Protein AF-A0A699XIR1-F1 (afdb_monomer_lite)

Sequence (84 aa):
VKSPSPRGSGERSPRAAASSIHIPSIRPEALTAQAYDIVPTMAAPHGTSINAVCATPNMKYVFTGGTDGYIRKYDWVDTANGKV

pLDDT: mean 82.45, std 16.83, range [39.38, 97.0]

Structure (mmCIF, N/CA/C/O backbone):
data_AF-A0A699XIR1-F1
#
_entry.id   AF-A0A699XIR1-F1
#
loop_
_atom_site.group_PDB
_atom_site.id
_atom_site.type_symbol
_atom_site.label_atom_id
_atom_site.label_alt_id
_atom_site.label_comp_id
_atom_site.label_asym_id
_atom_site.label_entity_id
_atom_site.label_seq_id
_atom_site.pdbx_PDB_ins_code
_atom_site.Cartn_x
_atom_site.Cartn_y
_atom_site.Cartn_z
_atom_site.occupancy
_atom_site.B_iso_or_equiv
_atom_site.auth_seq_id
_atom_site.auth_comp_id
_atom_site.auth_asym_id
_atom_site.auth_atom_id
_atom_site.pdbx_PDB_model_num
ATOM 1 N N . VAL A 1 1 ? 17.255 52.001 -26.443 1.00 48.72 1 VAL A N 1
ATOM 2 C CA . VAL A 1 1 ? 15.891 52.536 -26.223 1.00 48.72 1 VAL A CA 1
ATOM 3 C C . VAL A 1 1 ? 14.977 51.350 -25.927 1.00 48.72 1 VAL A C 1
ATOM 5 O O . VAL A 1 1 ? 14.747 50.557 -26.826 1.00 48.72 1 VAL A O 1
ATOM 8 N N . LYS A 1 2 ? 14.603 51.113 -24.660 1.00 39.38 2 LYS A N 1
ATOM 9 C CA . LYS A 1 2 ? 13.752 49.973 -24.255 1.00 39.38 2 LYS A CA 1
ATOM 10 C C . LYS A 1 2 ? 12.295 50.445 -24.194 1.00 39.38 2 LYS A C 1
ATOM 12 O O . LYS A 1 2 ? 11.995 51.347 -23.421 1.00 39.38 2 LYS A O 1
ATOM 17 N N . SER A 1 3 ? 11.418 49.866 -25.008 1.00 46.28 3 SER A N 1
ATOM 18 C CA . SER A 1 3 ? 9.967 50.084 -24.949 1.00 46.28 3 SER A CA 1
ATOM 19 C C . SER A 1 3 ? 9.371 49.406 -23.703 1.00 46.28 3 SER A C 1
ATOM 21 O O . SER A 1 3 ? 9.728 48.252 -23.449 1.00 46.28 3 SER A O 1
ATOM 23 N N . PRO A 1 4 ? 8.466 50.038 -22.932 1.00 51.50 4 PRO A N 1
ATOM 24 C CA . PRO A 1 4 ? 7.788 49.361 -21.831 1.00 51.50 4 PRO A CA 1
ATOM 25 C C . PRO A 1 4 ? 6.642 48.492 -22.367 1.00 51.50 4 PRO A C 1
ATOM 27 O O . PRO A 1 4 ? 5.851 48.938 -23.196 1.00 51.50 4 PRO A O 1
ATOM 30 N N . SER A 1 5 ? 6.552 47.253 -21.890 1.00 54.66 5 SER A N 1
ATOM 31 C CA . SER A 1 5 ? 5.457 46.323 -22.176 1.00 54.66 5 SER A CA 1
ATOM 32 C C . SER A 1 5 ? 4.152 46.739 -21.469 1.00 54.66 5 SER A C 1
ATOM 34 O O . SER A 1 5 ? 4.204 47.345 -20.393 1.00 54.66 5 SER A O 1
ATOM 36 N N . PRO A 1 6 ? 2.968 46.414 -22.030 1.00 52.88 6 PRO A N 1
ATOM 37 C CA . PRO A 1 6 ? 1.695 46.776 -21.424 1.00 52.88 6 PRO A CA 1
ATOM 38 C C . PRO A 1 6 ? 1.471 45.924 -20.173 1.00 52.88 6 PRO A C 1
ATOM 40 O O . PRO A 1 6 ? 1.488 44.694 -20.230 1.00 52.88 6 PRO 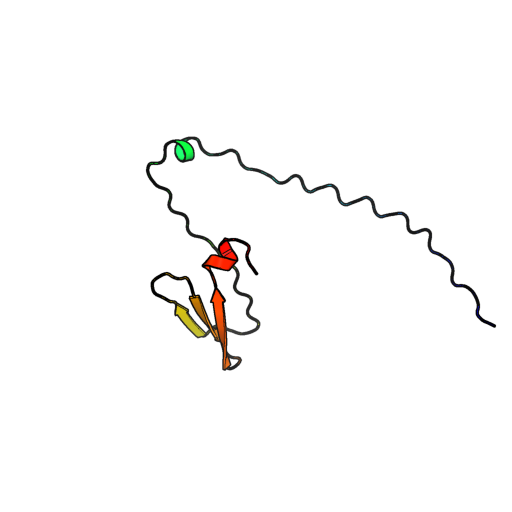A O 1
ATOM 43 N N . ARG A 1 7 ? 1.256 46.575 -19.027 1.00 52.50 7 ARG A N 1
ATOM 44 C CA . ARG A 1 7 ? 0.792 45.898 -17.813 1.00 52.50 7 ARG A CA 1
ATOM 45 C C . ARG A 1 7 ? -0.644 45.449 -18.057 1.00 52.50 7 ARG A C 1
ATOM 47 O O . ARG A 1 7 ? -1.550 46.276 -18.050 1.00 52.50 7 ARG A O 1
ATOM 54 N N . GLY A 1 8 ? -0.835 44.152 -18.291 1.00 52.25 8 GLY A N 1
ATOM 55 C CA . GLY A 1 8 ? -2.163 43.551 -18.292 1.00 52.25 8 GLY A CA 1
ATOM 56 C C . GLY A 1 8 ? -2.852 43.849 -16.962 1.00 52.25 8 GLY A C 1
ATOM 57 O O . GLY A 1 8 ? -2.284 43.601 -15.896 1.00 52.25 8 GLY A O 1
ATOM 58 N N . SER A 1 9 ? -4.059 44.406 -17.022 1.00 53.53 9 SER A N 1
ATOM 59 C CA . SER A 1 9 ? -4.981 44.466 -15.895 1.00 53.53 9 SER A CA 1
ATOM 60 C C . SER A 1 9 ? -5.374 43.033 -15.552 1.00 53.53 9 SER A C 1
ATOM 62 O O . SER A 1 9 ? -6.337 42.492 -16.088 1.00 53.53 9 SER A O 1
ATOM 64 N N . GLY A 1 10 ? -4.559 42.381 -14.722 1.00 48.75 10 GLY A N 1
ATOM 65 C CA . GLY A 1 10 ? -4.864 41.073 -14.169 1.00 48.75 10 GLY A CA 1
ATOM 66 C C . GLY A 1 10 ? -6.062 41.204 -13.244 1.00 48.75 10 GLY A C 1
ATOM 67 O O . GLY A 1 10 ? -5.895 41.383 -12.037 1.00 48.75 10 GLY A O 1
ATOM 68 N N . GLU A 1 11 ? -7.266 41.147 -13.810 1.00 52.72 11 GLU A N 1
ATOM 69 C CA . GLU A 1 11 ? -8.454 40.800 -13.050 1.00 52.72 11 GLU A CA 1
ATOM 70 C C . GLU A 1 11 ? -8.139 39.487 -12.341 1.00 52.72 11 GLU A C 1
ATOM 72 O O . GLU A 1 11 ? -7.837 38.460 -12.954 1.00 52.72 11 GLU A O 1
ATOM 77 N N . ARG A 1 12 ? -8.075 39.564 -11.013 1.00 54.28 12 ARG A N 1
ATOM 78 C CA . ARG A 1 12 ? -7.833 38.410 -10.163 1.00 54.28 12 ARG A CA 1
ATOM 79 C C . ARG A 1 12 ? -8.987 37.452 -10.434 1.00 54.28 12 ARG A C 1
ATOM 81 O O . ARG A 1 12 ? -10.110 37.747 -10.034 1.00 54.28 12 ARG A O 1
ATOM 88 N N . SER A 1 13 ? -8.696 36.351 -11.131 1.00 53.97 13 SER A N 1
ATOM 89 C CA . SER A 1 13 ? -9.637 35.248 -11.336 1.00 53.97 13 SER A CA 1
ATOM 90 C C . SER A 1 13 ? -10.375 34.994 -10.018 1.00 53.97 13 SER A C 1
ATOM 92 O O . SER A 1 13 ? -9.700 34.920 -8.978 1.00 53.97 13 SER A O 1
ATOM 94 N N . PRO A 1 14 ? -11.722 34.961 -10.011 1.00 53.31 14 PRO A N 1
ATOM 95 C CA . PRO A 1 14 ? -12.478 34.801 -8.785 1.00 53.31 14 PRO A CA 1
ATOM 96 C C . PRO A 1 14 ? -11.984 33.523 -8.125 1.00 53.31 14 PRO A C 1
ATOM 98 O O . PRO A 1 14 ? -12.049 32.442 -8.707 1.00 53.31 14 PRO A O 1
ATOM 101 N N . ARG A 1 15 ? -11.395 33.703 -6.937 1.00 55.59 15 ARG A N 1
ATOM 102 C CA . ARG A 1 15 ? -10.902 32.653 -6.049 1.00 55.59 15 ARG A CA 1
ATOM 103 C C . ARG A 1 15 ? -11.877 31.490 -6.144 1.00 55.59 15 ARG A C 1
ATOM 105 O O . ARG A 1 15 ? -13.023 31.654 -5.729 1.00 55.59 15 ARG A O 1
ATOM 112 N N . ALA A 1 16 ? -11.426 30.390 -6.756 1.00 57.53 16 ALA A N 1
ATOM 113 C CA . ALA A 1 16 ? -12.220 29.187 -6.943 1.00 57.53 16 ALA A CA 1
ATOM 114 C C . ALA A 1 16 ? -12.990 28.937 -5.648 1.00 57.53 16 ALA A C 1
ATOM 116 O O . ALA A 1 16 ? -12.377 28.863 -4.576 1.00 57.53 16 ALA A O 1
ATOM 117 N N . ALA A 1 17 ? -14.321 28.958 -5.750 1.00 58.56 17 ALA A N 1
ATOM 118 C CA . ALA A 1 17 ? -15.210 28.720 -4.630 1.00 58.56 17 ALA A CA 1
ATOM 119 C C . ALA A 1 17 ? -14.676 27.500 -3.882 1.00 58.56 17 ALA A C 1
ATOM 121 O O . ALA A 1 17 ? -14.422 26.468 -4.506 1.00 58.56 17 ALA A O 1
ATOM 122 N N . ALA A 1 18 ? -14.412 27.661 -2.582 1.00 62.19 18 ALA A N 1
ATOM 123 C CA . ALA A 1 18 ? -13.976 26.565 -1.738 1.00 62.19 18 ALA A CA 1
ATOM 124 C C . ALA A 1 18 ? -14.934 25.401 -1.992 1.00 62.19 18 ALA A C 1
ATOM 126 O O . ALA A 1 18 ? -16.130 25.524 -1.724 1.00 62.19 18 ALA A O 1
ATOM 127 N N . SER A 1 19 ? -14.428 24.321 -2.593 1.00 64.19 19 SER A N 1
ATOM 128 C CA . SER A 1 19 ? -15.206 23.109 -2.800 1.00 64.19 19 SER A CA 1
ATOM 129 C C . SER A 1 19 ? -15.755 22.729 -1.435 1.00 64.19 19 SER A C 1
ATOM 131 O O . SER A 1 19 ? -14.969 22.482 -0.517 1.00 64.19 19 SER A O 1
ATOM 133 N N . SER A 1 20 ? -17.075 22.762 -1.268 1.00 71.19 20 SER A N 1
ATOM 134 C CA . SER A 1 20 ? -17.711 22.313 -0.038 1.00 71.19 20 SER A CA 1
ATOM 135 C C . SER A 1 20 ? -17.251 20.881 0.199 1.00 71.19 20 SER A C 1
ATOM 137 O O . SER A 1 20 ? -17.629 19.981 -0.554 1.00 71.19 20 SER A O 1
ATOM 139 N N . ILE A 1 21 ? -16.372 20.681 1.180 1.00 77.50 21 ILE A N 1
ATOM 140 C CA . ILE A 1 21 ? -15.913 19.349 1.553 1.00 77.50 21 ILE A CA 1
ATOM 141 C C . ILE A 1 21 ? -17.162 18.609 2.019 1.00 77.50 21 ILE A C 1
ATOM 143 O O . ILE A 1 21 ? -17.780 18.991 3.012 1.00 77.50 21 ILE A O 1
ATOM 147 N N . HIS A 1 22 ? -17.578 17.595 1.264 1.00 82.56 22 HIS A N 1
ATOM 148 C CA . HIS A 1 22 ? -18.666 16.734 1.689 1.00 82.56 22 HIS A CA 1
ATOM 149 C C . HIS A 1 22 ? -18.161 15.885 2.855 1.00 82.56 22 HIS A C 1
ATOM 151 O O . HIS A 1 22 ? -17.340 14.990 2.665 1.00 82.56 22 HIS A O 1
ATOM 157 N N . ILE A 1 23 ? -18.630 16.197 4.062 1.00 82.69 23 ILE A N 1
ATOM 158 C CA . ILE A 1 23 ? -18.373 15.394 5.255 1.00 82.69 23 ILE A CA 1
ATOM 159 C C . ILE A 1 23 ? -19.598 14.491 5.443 1.00 82.69 23 ILE A C 1
ATOM 161 O O . ILE A 1 23 ? -20.674 15.006 5.762 1.00 82.69 23 ILE A O 1
ATOM 165 N N . PRO A 1 24 ? -19.486 13.173 5.211 1.00 84.94 24 PRO A N 1
ATOM 166 C CA . PRO A 1 24 ? -20.605 12.265 5.410 1.00 84.94 24 PRO A CA 1
ATOM 167 C C . PRO A 1 24 ? -20.973 12.197 6.897 1.00 84.94 24 PRO A C 1
ATOM 169 O O . PRO A 1 24 ? -20.105 12.226 7.771 1.00 84.94 24 PRO A O 1
ATOM 172 N N . SER A 1 25 ? -22.269 12.081 7.195 1.00 89.75 25 SER A N 1
ATOM 173 C CA . SER A 1 25 ? -22.726 11.840 8.564 1.00 89.75 25 SER A CA 1
ATOM 174 C C . SER A 1 25 ? -22.207 10.492 9.063 1.00 89.75 25 SER A C 1
ATOM 176 O O . SER A 1 25 ? -22.307 9.485 8.355 1.00 89.75 25 SER A O 1
ATOM 178 N N . ILE A 1 26 ? -21.694 10.462 10.292 1.00 91.19 26 ILE A N 1
ATOM 179 C CA . ILE A 1 26 ? -21.234 9.228 10.935 1.00 91.19 26 ILE A CA 1
ATOM 180 C C . ILE A 1 26 ? -22.429 8.285 11.103 1.00 91.19 26 ILE A C 1
ATOM 182 O O . ILE A 1 26 ? -23.499 8.693 11.556 1.00 91.19 26 ILE A O 1
ATOM 186 N N . ARG A 1 27 ? -22.247 7.016 10.732 1.00 91.50 27 ARG A N 1
ATOM 187 C CA . ARG A 1 27 ? -23.256 5.972 10.939 1.00 91.50 27 ARG A CA 1
ATOM 188 C C . ARG A 1 27 ? -23.401 5.689 12.445 1.00 91.50 27 ARG A C 1
ATOM 190 O O . ARG A 1 27 ? -22.368 5.520 13.091 1.00 91.50 27 ARG A O 1
ATOM 197 N N . PRO A 1 28 ? -24.612 5.615 13.028 1.00 93.44 28 PRO A N 1
ATOM 198 C CA . PRO A 1 28 ? -24.779 5.384 14.467 1.00 93.44 28 PRO A CA 1
ATOM 199 C C . PRO A 1 28 ? -24.098 4.105 14.970 1.00 93.44 28 PRO A C 1
ATOM 201 O O . PRO A 1 28 ? -23.529 4.102 16.059 1.00 93.44 28 PRO A O 1
ATOM 204 N N . GLU A 1 29 ? -24.074 3.045 14.157 1.00 92.25 29 GLU A N 1
ATOM 205 C CA . GLU A 1 29 ? -23.419 1.775 14.491 1.00 92.25 29 GLU A CA 1
ATOM 206 C C . GLU A 1 29 ? -21.907 1.948 14.660 1.00 92.25 29 GLU A C 1
ATOM 208 O O . GLU A 1 29 ? -21.283 1.247 15.453 1.00 92.25 29 GLU A O 1
ATOM 213 N N . ALA A 1 30 ? -21.321 2.923 13.958 1.00 91.12 30 ALA A N 1
ATOM 214 C CA . ALA A 1 30 ? -19.922 3.279 14.104 1.00 91.12 30 ALA A CA 1
ATOM 215 C C . ALA A 1 30 ? -19.632 4.010 15.421 1.00 91.12 30 ALA A C 1
ATOM 217 O O . ALA A 1 30 ? -18.467 4.196 15.716 1.00 91.12 30 ALA A O 1
ATOM 218 N N . LEU A 1 31 ? -20.618 4.431 16.219 1.00 92.56 31 LEU A N 1
ATOM 219 C CA . LEU A 1 31 ? -20.382 4.999 17.558 1.00 92.56 31 LEU A CA 1
ATOM 220 C C . LEU A 1 31 ? -20.440 3.932 18.658 1.00 92.56 31 LEU A C 1
ATOM 222 O O . LEU A 1 31 ? -19.836 4.096 19.713 1.00 92.56 31 LEU A O 1
ATOM 226 N N . THR A 1 32 ? -21.169 2.842 18.412 1.00 95.19 32 THR A N 1
ATOM 227 C CA . THR A 1 32 ? -21.376 1.741 19.365 1.00 95.19 32 THR A CA 1
ATOM 228 C C . THR A 1 32 ? -20.532 0.503 19.052 1.00 95.19 32 THR A C 1
ATOM 230 O O . THR A 1 32 ? -20.663 -0.519 19.729 1.00 95.19 32 THR A O 1
ATOM 233 N N . ALA A 1 33 ? -19.708 0.555 18.003 1.00 94.81 33 ALA A N 1
ATOM 234 C CA . ALA A 1 33 ? -18.891 -0.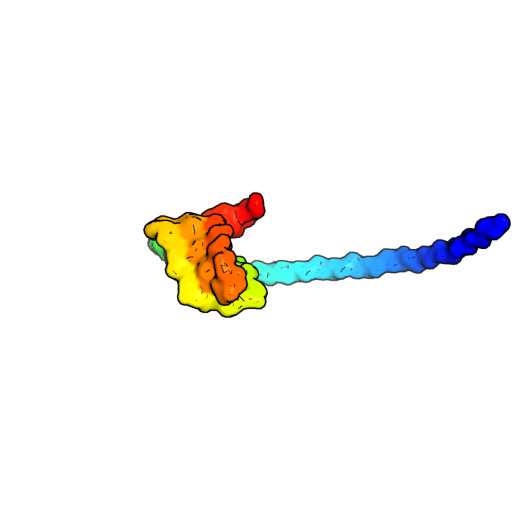567 17.561 1.00 94.81 33 ALA A CA 1
ATOM 235 C C . ALA A 1 33 ? -17.875 -0.981 18.639 1.00 94.81 33 ALA A C 1
ATOM 237 O O . ALA A 1 33 ? -17.204 -0.145 19.237 1.00 94.81 33 ALA A O 1
ATOM 238 N N . GLN A 1 34 ? -17.741 -2.291 18.862 1.00 96.38 34 GLN A N 1
ATOM 239 C CA . GLN A 1 34 ? -16.737 -2.844 19.784 1.00 96.38 34 GLN A CA 1
ATOM 240 C C . GLN A 1 34 ? -15.323 -2.828 19.187 1.00 96.38 34 GLN A C 1
ATOM 242 O O . GLN A 1 34 ? -14.337 -2.780 19.916 1.00 96.38 34 GLN A O 1
ATOM 247 N N . ALA A 1 35 ? -15.223 -2.882 17.858 1.00 95.06 35 ALA A N 1
ATOM 248 C CA . ALA A 1 35 ? -13.976 -2.821 17.113 1.00 95.06 35 ALA A CA 1
ATOM 249 C C . ALA A 1 35 ? -14.233 -2.229 15.723 1.00 95.06 35 ALA A C 1
ATOM 251 O O . ALA A 1 35 ? -15.346 -2.318 15.200 1.00 95.06 35 ALA A O 1
ATOM 252 N N . TYR A 1 36 ? -13.185 -1.672 15.120 1.00 91.62 36 TYR A N 1
ATOM 253 C CA . TYR A 1 36 ? -13.198 -1.193 13.742 1.00 91.62 36 TYR A CA 1
ATOM 254 C C . TYR A 1 36 ? -12.166 -1.965 12.937 1.00 91.62 36 TYR A C 1
ATOM 256 O O . TYR A 1 36 ? -11.042 -2.161 13.399 1.00 91.62 36 TYR A O 1
ATOM 264 N N . ASP A 1 37 ? -12.546 -2.352 11.726 1.00 90.88 37 ASP A N 1
ATOM 265 C CA . ASP A 1 37 ? -11.603 -2.794 10.709 1.00 90.88 37 ASP A CA 1
ATOM 266 C C . ASP A 1 37 ? -11.308 -1.612 9.782 1.00 90.88 37 ASP A C 1
ATOM 268 O O . ASP A 1 37 ? -12.218 -1.031 9.184 1.00 90.88 37 ASP A O 1
ATOM 272 N N . ILE A 1 38 ? -10.040 -1.209 9.718 1.00 85.56 38 ILE A N 1
ATOM 273 C CA . ILE A 1 38 ? -9.578 -0.089 8.900 1.00 85.56 38 ILE A CA 1
ATOM 274 C C . ILE A 1 38 ? -8.534 -0.638 7.937 1.00 85.56 38 ILE A C 1
ATOM 276 O O . ILE A 1 38 ? -7.409 -0.937 8.334 1.00 85.56 38 ILE A O 1
ATOM 280 N N . VAL A 1 39 ? -8.901 -0.716 6.658 1.00 88.06 39 VAL A N 1
ATOM 281 C CA . VAL A 1 39 ? -8.013 -1.153 5.576 1.00 88.06 39 VAL A CA 1
ATOM 282 C C . VAL A 1 39 ? -7.592 0.077 4.762 1.00 88.06 39 VAL A C 1
ATOM 284 O O . VAL A 1 39 ? -8.311 0.482 3.842 1.00 88.06 39 VAL A O 1
ATOM 287 N N . PRO A 1 40 ? -6.471 0.742 5.103 1.00 83.81 40 PRO A N 1
ATOM 288 C CA . PRO A 1 40 ? -6.017 1.911 4.362 1.00 83.81 40 PRO A CA 1
ATOM 289 C C . PRO A 1 40 ? -5.678 1.533 2.917 1.00 83.81 40 PRO A C 1
ATOM 291 O O . PRO A 1 40 ? -5.061 0.504 2.651 1.00 83.81 40 PRO A O 1
ATOM 294 N N . THR A 1 41 ? -6.070 2.389 1.973 1.00 88.06 41 THR A N 1
ATOM 295 C CA . THR A 1 41 ? -5.730 2.246 0.552 1.00 88.06 41 THR A CA 1
ATOM 296 C C . THR A 1 41 ? -4.778 3.360 0.155 1.00 88.06 41 THR A C 1
ATOM 298 O O . THR A 1 41 ? -5.045 4.534 0.406 1.00 88.06 41 THR A O 1
ATOM 301 N N . MET A 1 42 ? -3.656 2.995 -0.457 1.00 86.56 42 MET A N 1
ATOM 302 C CA . MET A 1 42 ? -2.552 3.909 -0.731 1.00 86.56 42 MET A CA 1
ATOM 303 C C . MET A 1 42 ? -2.139 3.801 -2.192 1.00 86.56 42 MET A C 1
ATOM 305 O O . MET A 1 42 ? -2.032 2.700 -2.731 1.00 86.56 42 MET A O 1
ATOM 309 N N . ALA A 1 43 ? -1.888 4.940 -2.834 1.00 89.06 43 ALA A N 1
ATOM 310 C CA . ALA A 1 43 ? -1.386 4.967 -4.200 1.00 89.06 43 ALA A CA 1
ATOM 311 C C . ALA A 1 43 ? 0.147 4.880 -4.203 1.00 89.06 43 ALA A C 1
ATOM 313 O O . ALA A 1 43 ? 0.817 5.683 -3.556 1.00 89.06 43 ALA A O 1
ATOM 314 N N . ALA A 1 44 ? 0.697 3.936 -4.966 1.00 89.12 44 ALA A N 1
ATOM 315 C CA . ALA A 1 44 ? 2.131 3.806 -5.21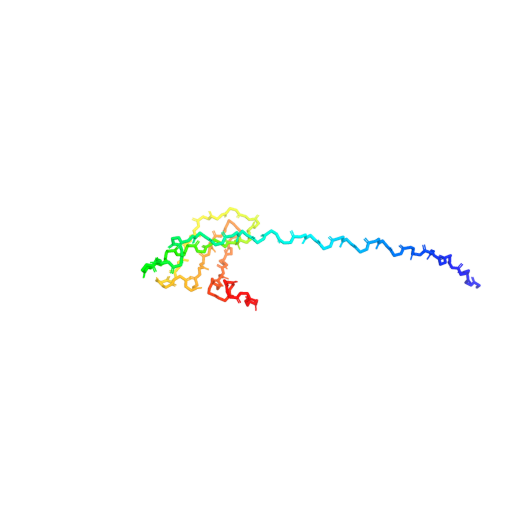4 1.00 89.12 44 ALA A CA 1
ATOM 316 C C . ALA A 1 44 ? 2.424 4.160 -6.685 1.00 89.12 44 ALA A C 1
ATOM 318 O O . ALA A 1 44 ? 2.150 3.348 -7.570 1.00 89.12 44 ALA A O 1
ATOM 319 N N . PRO A 1 45 ? 2.940 5.367 -6.987 1.00 88.12 45 PRO A N 1
ATOM 320 C CA . PRO A 1 45 ? 3.197 5.778 -8.363 1.00 88.12 45 PRO A CA 1
ATOM 321 C C . PRO A 1 45 ? 4.268 4.911 -9.032 1.00 88.12 45 PRO A C 1
ATOM 323 O O . PRO A 1 45 ? 5.374 4.760 -8.507 1.00 88.12 45 PRO A O 1
ATOM 326 N N . HIS A 1 46 ? 3.942 4.385 -10.212 1.00 93.31 46 HIS A N 1
ATOM 327 C CA . HIS A 1 46 ? 4.824 3.573 -11.045 1.00 93.31 46 HIS A CA 1
ATOM 328 C C . HIS A 1 46 ? 4.724 4.000 -12.510 1.00 93.31 46 HIS A C 1
ATOM 330 O O . HIS A 1 46 ? 3.630 4.213 -13.024 1.00 93.31 46 HIS A O 1
ATOM 336 N N . GLY A 1 47 ? 5.873 4.100 -13.184 1.00 93.06 47 GLY A N 1
ATOM 337 C CA . GLY A 1 47 ? 5.952 4.345 -14.631 1.00 93.06 47 GLY A CA 1
ATOM 338 C C . GLY A 1 47 ? 6.127 3.074 -15.469 1.00 93.06 47 GLY A C 1
ATOM 339 O O . GLY A 1 47 ? 6.191 3.152 -16.690 1.00 93.06 47 GLY A O 1
ATOM 340 N N . THR A 1 48 ? 6.242 1.911 -14.825 1.00 94.94 48 THR A N 1
ATOM 341 C CA . THR A 1 48 ? 6.500 0.612 -15.460 1.00 94.94 48 THR A CA 1
ATOM 342 C C . THR A 1 48 ? 5.686 -0.493 -14.790 1.00 94.94 48 THR A C 1
ATOM 344 O O . THR A 1 48 ? 5.236 -0.332 -13.652 1.00 94.94 48 THR A O 1
ATOM 347 N N . SER A 1 49 ? 5.510 -1.627 -15.478 1.00 95.88 49 SER A N 1
ATOM 348 C CA . SER A 1 49 ? 4.841 -2.805 -14.912 1.00 95.88 49 SER A CA 1
ATOM 349 C C . SER A 1 49 ? 5.566 -3.317 -13.666 1.00 95.88 49 SER A C 1
ATOM 351 O O . SER A 1 49 ? 6.792 -3.479 -13.681 1.00 95.88 49 SER A O 1
ATOM 353 N N . ILE A 1 50 ? 4.790 -3.585 -12.612 1.00 96.56 50 ILE A N 1
ATOM 354 C CA . ILE A 1 50 ? 5.248 -4.190 -11.356 1.00 96.56 50 ILE A CA 1
ATOM 355 C C . ILE A 1 50 ? 5.194 -5.710 -11.497 1.00 96.56 50 ILE A C 1
ATOM 357 O O . ILE A 1 50 ? 4.132 -6.262 -11.771 1.00 96.56 50 ILE A O 1
ATOM 361 N N . ASN A 1 51 ? 6.324 -6.375 -11.254 1.00 95.88 51 ASN A N 1
ATOM 362 C CA . ASN A 1 51 ? 6.448 -7.833 -11.377 1.00 95.88 51 ASN A CA 1
ATOM 363 C C . ASN A 1 51 ? 6.705 -8.529 -10.032 1.00 95.88 51 ASN A C 1
ATOM 365 O O . ASN A 1 51 ? 6.577 -9.745 -9.932 1.00 95.88 51 ASN A O 1
ATOM 369 N N . ALA A 1 52 ? 7.087 -7.775 -8.998 1.00 96.19 52 ALA A N 1
ATOM 370 C CA . ALA A 1 52 ? 7.377 -8.311 -7.675 1.00 96.19 52 ALA A CA 1
ATOM 371 C C . ALA A 1 52 ? 6.957 -7.332 -6.577 1.00 96.19 52 ALA A C 1
ATOM 373 O O . ALA A 1 52 ? 7.099 -6.117 -6.728 1.00 96.19 52 ALA A O 1
ATOM 374 N N . VAL A 1 53 ? 6.491 -7.885 -5.457 1.00 95.88 53 VAL A N 1
ATOM 375 C CA . VAL A 1 53 ? 6.159 -7.169 -4.222 1.00 95.88 53 VAL A CA 1
ATOM 376 C C . VAL A 1 53 ? 6.703 -7.957 -3.038 1.00 95.88 53 VAL A C 1
ATOM 378 O O . VAL A 1 53 ? 6.593 -9.181 -2.998 1.00 95.88 53 VAL A O 1
ATOM 381 N N . CYS A 1 54 ? 7.251 -7.255 -2.052 1.00 96.88 54 CYS A N 1
ATOM 382 C CA . CYS A 1 54 ? 7.474 -7.806 -0.721 1.00 96.88 54 CYS A CA 1
ATOM 383 C C . CYS A 1 54 ? 7.235 -6.734 0.347 1.00 96.88 54 CYS A C 1
ATOM 385 O O . CYS A 1 54 ? 7.269 -5.536 0.066 1.00 96.88 54 CYS A O 1
ATOM 387 N N . ALA A 1 55 ? 6.968 -7.157 1.578 1.00 96.00 55 ALA A N 1
ATOM 388 C CA . ALA A 1 55 ? 6.693 -6.255 2.686 1.00 96.00 55 ALA A CA 1
ATOM 389 C C . ALA A 1 55 ? 7.276 -6.801 3.989 1.00 96.00 55 ALA A C 1
ATOM 391 O O . ALA A 1 55 ? 7.497 -8.006 4.132 1.00 96.00 55 ALA A O 1
ATOM 392 N N . THR A 1 56 ? 7.510 -5.915 4.954 1.00 96.19 56 THR A N 1
ATOM 393 C CA . THR A 1 56 ? 7.788 -6.337 6.330 1.00 96.19 56 THR A CA 1
ATOM 394 C C . THR A 1 56 ? 6.528 -6.953 6.958 1.00 96.19 56 THR A C 1
ATOM 396 O O . THR A 1 56 ? 5.422 -6.579 6.571 1.00 96.19 56 THR A O 1
ATOM 399 N N . PRO A 1 57 ? 6.635 -7.853 7.957 1.00 94.69 57 PRO A N 1
ATOM 400 C CA . PRO A 1 57 ? 5.461 -8.496 8.569 1.00 94.69 57 PRO A CA 1
ATOM 401 C C . PRO A 1 57 ? 4.426 -7.518 9.141 1.00 94.69 57 PRO A C 1
ATOM 403 O O . PRO A 1 57 ? 3.240 -7.817 9.196 1.00 94.69 57 PRO A O 1
ATOM 406 N N . ASN A 1 58 ? 4.880 -6.334 9.554 1.00 91.38 58 ASN A N 1
ATOM 407 C CA . ASN A 1 58 ? 4.042 -5.251 10.063 1.00 91.38 58 ASN A CA 1
ATOM 408 C C . ASN A 1 58 ? 3.582 -4.256 8.980 1.00 91.38 58 ASN A C 1
ATOM 410 O O . ASN A 1 58 ? 3.052 -3.207 9.329 1.00 91.38 58 ASN A O 1
ATOM 414 N N . MET A 1 59 ? 3.854 -4.522 7.697 1.00 89.75 59 MET A N 1
ATOM 415 C CA . MET A 1 59 ? 3.525 -3.666 6.548 1.00 89.75 59 MET A CA 1
ATOM 416 C C . MET A 1 59 ? 4.061 -2.224 6.623 1.00 89.75 59 MET A C 1
ATOM 418 O O . MET A 1 59 ? 3.640 -1.376 5.843 1.00 89.75 59 MET A O 1
ATOM 422 N N . LYS A 1 60 ? 5.015 -1.921 7.520 1.00 92.56 60 LYS A N 1
ATOM 423 C CA . LYS A 1 60 ? 5.618 -0.582 7.608 1.00 92.56 60 LYS A CA 1
ATOM 424 C C . LYS A 1 60 ? 6.333 -0.216 6.311 1.00 92.56 60 LYS A C 1
ATOM 426 O O . LYS A 1 60 ? 6.146 0.879 5.787 1.00 92.56 60 LYS A O 1
ATOM 431 N N . TYR A 1 61 ? 7.161 -1.136 5.822 1.00 94.12 61 TYR A N 1
ATOM 432 C CA . TYR A 1 61 ? 7.876 -0.970 4.568 1.00 94.12 61 TYR A CA 1
A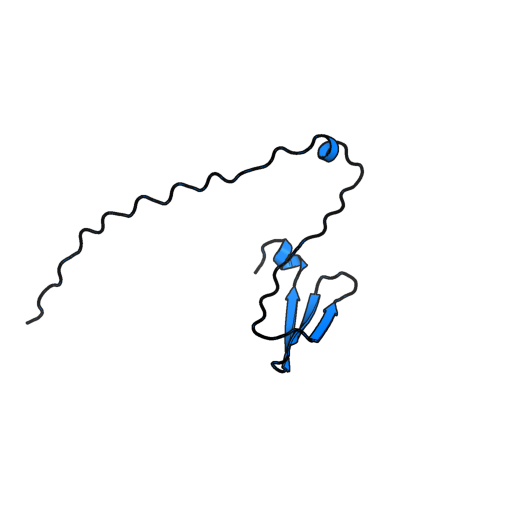TOM 433 C C . TYR A 1 61 ? 7.342 -1.940 3.532 1.00 94.12 61 TYR A C 1
ATOM 435 O O . TYR A 1 61 ? 7.292 -3.149 3.770 1.00 94.12 61 TYR A O 1
ATOM 443 N N . VAL A 1 62 ? 7.012 -1.395 2.368 1.00 94.75 62 VAL A N 1
ATOM 444 C CA . VAL A 1 62 ? 6.625 -2.164 1.188 1.00 94.75 62 VAL A CA 1
ATOM 445 C C . VAL A 1 62 ? 7.605 -1.873 0.070 1.00 94.75 62 VAL A C 1
ATOM 447 O O . VAL A 1 62 ? 7.987 -0.724 -0.164 1.00 94.75 62 VAL A O 1
ATOM 450 N N . PHE A 1 63 ? 8.018 -2.930 -0.615 1.00 96.00 63 PHE A N 1
ATOM 451 C CA . PHE A 1 63 ? 8.948 -2.876 -1.723 1.00 96.00 63 PHE A CA 1
ATOM 452 C C . PHE A 1 63 ? 8.288 -3.407 -2.984 1.00 96.00 63 PHE A C 1
ATOM 454 O O . PHE A 1 63 ? 7.557 -4.397 -2.956 1.00 96.00 63 PHE A O 1
ATOM 461 N N . THR A 1 64 ? 8.582 -2.758 -4.102 1.00 96.75 64 THR A N 1
ATOM 462 C CA . THR A 1 64 ? 8.105 -3.159 -5.428 1.00 96.75 64 THR A CA 1
ATOM 463 C C . THR A 1 64 ? 9.283 -3.268 -6.386 1.00 96.75 64 THR A C 1
ATOM 465 O O . THR A 1 64 ? 10.218 -2.467 -6.317 1.00 96.75 64 THR A O 1
ATOM 468 N N . GLY A 1 65 ? 9.237 -4.255 -7.280 1.00 97.00 65 GLY A N 1
ATOM 469 C CA . GLY A 1 65 ? 10.180 -4.423 -8.384 1.00 97.00 65 GLY A CA 1
ATOM 470 C C . GLY A 1 65 ? 9.501 -4.140 -9.722 1.00 97.00 65 GLY A C 1
ATOM 471 O O . GLY A 1 65 ? 8.492 -4.774 -10.049 1.00 97.00 65 GLY A O 1
ATOM 472 N N . GLY A 1 66 ? 10.045 -3.182 -10.476 1.00 95.69 66 GLY A N 1
ATOM 473 C CA . GLY A 1 66 ? 9.556 -2.799 -11.801 1.00 95.69 66 GLY A CA 1
ATOM 474 C C . GLY A 1 66 ? 10.342 -3.436 -12.948 1.00 95.69 66 GLY A C 1
ATOM 475 O O . GLY A 1 66 ? 11.450 -3.942 -12.773 1.00 95.69 66 GLY A O 1
ATOM 476 N N . THR A 1 67 ? 9.788 -3.355 -14.157 1.00 96.81 67 THR A N 1
ATOM 477 C CA . THR A 1 67 ? 10.484 -3.776 -15.395 1.00 96.81 67 THR A CA 1
ATOM 478 C C . THR A 1 67 ? 11.672 -2.862 -15.739 1.00 96.81 67 THR A C 1
ATOM 480 O O . THR A 1 67 ? 12.560 -3.249 -16.488 1.00 96.81 67 THR A O 1
ATOM 483 N N . ASP A 1 68 ? 11.729 -1.668 -15.143 1.00 94.44 68 ASP A N 1
ATOM 484 C CA . ASP A 1 68 ? 12.877 -0.754 -15.220 1.00 94.44 68 ASP A CA 1
ATOM 485 C C . ASP A 1 68 ? 14.114 -1.221 -14.432 1.00 94.44 68 ASP A C 1
ATOM 487 O O . ASP A 1 68 ? 15.152 -0.566 -14.491 1.00 94.44 68 ASP A O 1
ATOM 491 N N . GLY A 1 69 ? 14.021 -2.334 -13.698 1.00 93.94 69 GLY A N 1
ATOM 492 C CA . GLY A 1 69 ? 15.128 -2.885 -12.916 1.00 93.94 69 GLY A CA 1
ATOM 493 C C . GLY A 1 69 ? 15.351 -2.196 -11.568 1.00 93.94 69 GLY A C 1
ATOM 494 O O . GLY A 1 69 ? 16.291 -2.552 -10.858 1.00 93.94 69 GLY A O 1
ATOM 495 N N . TYR A 1 70 ? 14.496 -1.245 -11.179 1.00 94.75 70 TYR A N 1
ATOM 496 C CA . TYR A 1 70 ? 14.586 -0.580 -9.882 1.00 94.75 70 TYR A CA 1
ATOM 497 C C . TYR A 1 70 ? 13.686 -1.234 -8.833 1.00 94.75 70 TYR A C 1
ATOM 499 O O . TYR A 1 70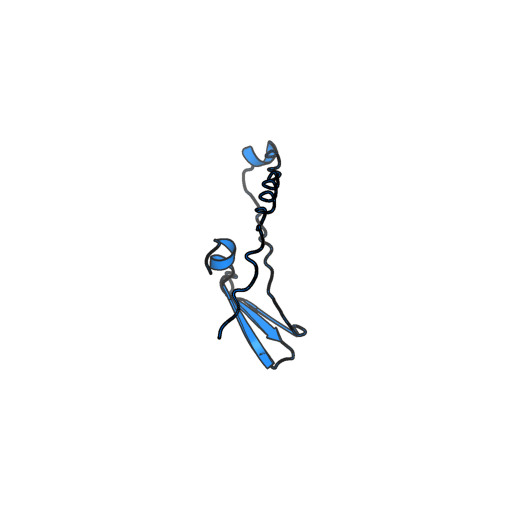 ? 12.561 -1.662 -9.111 1.00 94.75 70 TYR A O 1
ATOM 507 N N . ILE A 1 71 ? 14.174 -1.222 -7.590 1.00 95.94 71 ILE A N 1
ATOM 508 C CA . ILE A 1 71 ? 13.385 -1.525 -6.396 1.00 95.94 71 ILE A CA 1
ATOM 509 C C . ILE A 1 71 ? 12.991 -0.207 -5.737 1.00 95.94 71 ILE A C 1
ATOM 511 O O . ILE A 1 71 ? 13.847 0.631 -5.446 1.00 95.94 71 ILE A O 1
ATOM 515 N N . ARG A 1 72 ? 11.699 -0.026 -5.476 1.00 94.75 72 ARG A N 1
ATOM 516 C CA . ARG A 1 72 ? 11.170 1.155 -4.781 1.00 94.75 72 ARG A CA 1
ATOM 517 C C . ARG A 1 72 ? 10.717 0.766 -3.388 1.00 94.75 72 ARG A C 1
ATOM 519 O O . ARG A 1 72 ? 10.095 -0.279 -3.229 1.00 94.75 72 ARG A O 1
ATOM 526 N N . LYS A 1 73 ? 11.023 1.612 -2.403 1.00 94.75 73 LYS A N 1
ATOM 527 C CA . LYS A 1 73 ? 10.618 1.456 -1.001 1.00 94.75 73 LYS A CA 1
ATOM 528 C C . LYS A 1 73 ? 9.565 2.504 -0.657 1.00 94.75 73 LYS A C 1
ATOM 530 O O . LYS A 1 73 ? 9.807 3.690 -0.864 1.00 94.75 73 LYS A O 1
ATOM 535 N N . TYR A 1 74 ? 8.468 2.067 -0.058 1.00 93.31 74 TYR A N 1
ATOM 536 C CA . TYR A 1 74 ? 7.396 2.914 0.452 1.00 93.31 74 TYR A CA 1
ATOM 537 C C . TYR A 1 74 ? 7.302 2.770 1.974 1.00 93.31 74 TYR A C 1
ATOM 539 O O . TYR A 1 74 ? 7.303 1.644 2.474 1.00 93.31 74 TYR A O 1
ATOM 547 N N . ASP A 1 75 ? 7.230 3.889 2.702 1.00 93.19 75 ASP A N 1
ATOM 548 C CA . ASP A 1 75 ? 6.859 3.896 4.124 1.00 93.19 75 ASP A CA 1
ATOM 549 C C . ASP A 1 75 ? 5.350 4.110 4.226 1.00 93.19 75 ASP A C 1
ATOM 551 O O . ASP A 1 75 ? 4.841 5.220 4.043 1.00 93.19 75 ASP A O 1
ATOM 555 N N . TRP A 1 76 ? 4.620 3.020 4.440 1.00 89.75 76 TRP A N 1
ATOM 556 C CA . TRP A 1 76 ? 3.165 3.072 4.460 1.00 89.75 76 TRP A CA 1
ATOM 557 C C . TRP A 1 76 ? 2.620 3.745 5.719 1.00 89.75 76 TRP A C 1
ATOM 559 O O . TRP A 1 76 ? 1.600 4.429 5.669 1.00 89.75 76 TRP A O 1
ATOM 569 N N . VAL A 1 77 ? 3.317 3.607 6.845 1.00 90.12 77 VAL A N 1
ATOM 570 C CA . VAL A 1 77 ? 2.875 4.189 8.115 1.00 90.12 77 VAL A CA 1
ATOM 571 C C . VAL A 1 77 ? 3.000 5.703 8.067 1.00 90.12 77 VAL A C 1
ATOM 573 O O . VAL A 1 77 ? 2.053 6.409 8.409 1.00 90.12 77 VAL A O 1
ATOM 576 N N . ASP A 1 78 ? 4.140 6.222 7.623 1.00 90.94 78 ASP A N 1
ATOM 577 C CA . ASP A 1 78 ? 4.342 7.667 7.555 1.00 90.94 78 ASP A CA 1
ATOM 578 C C . ASP A 1 78 ? 3.451 8.304 6.477 1.00 90.94 78 ASP A C 1
ATOM 580 O O . ASP A 1 78 ? 2.807 9.318 6.754 1.00 90.94 78 ASP A O 1
ATOM 584 N N . THR A 1 79 ? 3.275 7.644 5.326 1.00 87.56 79 THR A N 1
ATOM 585 C CA . THR A 1 79 ? 2.344 8.099 4.278 1.00 87.56 79 THR A CA 1
ATOM 586 C C . THR A 1 79 ? 0.897 8.165 4.785 1.00 87.56 79 THR A C 1
ATOM 588 O O . THR A 1 79 ? 0.210 9.158 4.551 1.00 87.56 79 THR A O 1
ATOM 591 N N . ALA A 1 80 ? 0.419 7.146 5.513 1.00 87.31 80 ALA A N 1
ATOM 592 C CA . ALA A 1 80 ? -0.93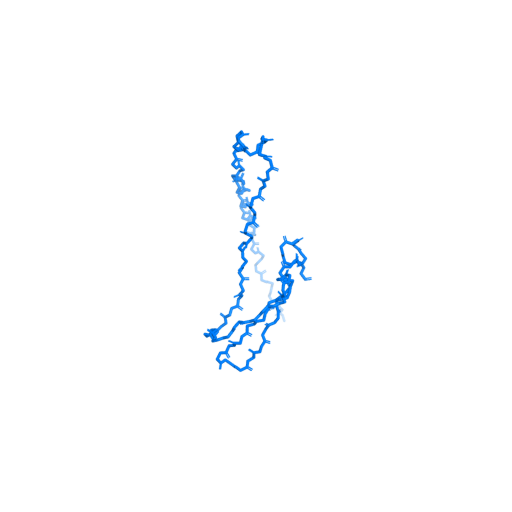3 7.145 6.083 1.00 87.31 80 ALA A CA 1
ATOM 593 C C . ALA A 1 80 ? -1.132 8.252 7.134 1.00 87.31 80 ALA A C 1
ATOM 595 O O . ALA A 1 80 ? -2.234 8.774 7.285 1.00 87.31 80 ALA A O 1
ATOM 596 N N . ASN A 1 81 ? -0.058 8.643 7.826 1.00 88.44 81 ASN A N 1
ATOM 597 C CA . ASN A 1 81 ? -0.057 9.741 8.793 1.00 88.44 81 ASN A CA 1
ATOM 598 C C . ASN A 1 81 ? 0.203 11.121 8.158 1.00 88.44 81 ASN A C 1
ATOM 600 O O . ASN A 1 81 ? 0.364 12.102 8.884 1.00 88.44 81 ASN A O 1
ATOM 604 N N . GLY A 1 82 ? 0.264 11.217 6.826 1.00 84.88 82 GLY A N 1
ATOM 605 C CA . GLY A 1 82 ? 0.488 12.478 6.117 1.00 84.88 82 GLY A CA 1
ATOM 606 C C . GLY A 1 82 ? 1.905 13.038 6.260 1.00 84.88 82 GLY A C 1
ATOM 607 O O . GLY A 1 82 ? 2.110 14.236 6.072 1.00 84.88 82 GLY A O 1
ATOM 608 N N . LYS A 1 83 ? 2.880 12.195 6.606 1.00 82.31 83 LYS A N 1
ATOM 609 C CA . LYS A 1 83 ? 4.299 12.554 6.593 1.00 82.31 83 LYS A CA 1
ATOM 610 C C . LYS A 1 83 ? 4.891 12.230 5.222 1.00 82.31 83 LYS A C 1
ATOM 612 O O . LYS A 1 83 ? 4.546 11.212 4.622 1.00 82.31 83 LYS A O 1
ATOM 617 N N . VAL A 1 84 ? 5.763 13.118 4.748 1.00 63.66 84 VAL A N 1
ATOM 618 C CA . VAL A 1 84 ? 6.462 13.028 3.455 1.00 63.66 84 VAL A CA 1
ATOM 619 C C . VAL A 1 84 ? 7.944 12.756 3.640 1.00 63.66 84 VAL A C 1
ATOM 621 O O . VAL A 1 84 ? 8.517 13.293 4.616 1.00 63.66 84 VAL A O 1
#

InterPro domains:
  IPR011047 Quinoprotein alcohol dehydrogenase-like superfamily [SSF50998] (43-77)
  IPR057544 Transcription factor spt8, beta-propeller [PF23798] (36-84)

Secondary structure (DSSP, 8-state):
-PPPPP-----------------PPPPTHHHH-S------------SS-EEEEEE-TTSSEEEEEETTS-EEEEEHHHHHTT--

Radius of gyration: 23.74 Å; chains: 1; bounding box: 41×61×46 Å

Organism: Tanacetum cinerariifolium (NCBI:txid118510)

Foldseek 3Di:
DDDDDDDPPPPPDPDPPDDPPDDDDDDPCVVVDPDDDDDDDDDDDDPFDWDDWDADPVRQWIWTQGPVRDIDIDRPVCVVVVHD